Protein AF-A0A3N5IXG5-F1 (afdb_monomer_lite)

Secondary structure (DSSP, 8-state):
-EEEEEE-STT-EEEEEE--HHHHHHHHHHHHHHHHHH---TTS-TT---HHHHHHHHHHHHHHHHHHHHHHHHHHHHHHHTT--

Structure (mmCIF, N/CA/C/O backbone):
data_AF-A0A3N5IXG5-F1
#
_entry.id   AF-A0A3N5IXG5-F1
#
loop_
_atom_site.group_PDB
_atom_site.id
_atom_site.type_symbol
_atom_site.label_atom_id
_atom_site.label_alt_id
_atom_site.label_comp_id
_atom_site.label_asym_id
_atom_site.label_entity_id
_atom_site.label_seq_id
_atom_site.pdbx_PDB_ins_code
_atom_site.Cartn_x
_atom_site.Cartn_y
_atom_site.Cartn_z
_atom_site.occupancy
_atom_site.B_iso_or_equiv
_atom_site.auth_seq_id
_atom_site.auth_comp_id
_atom_site.auth_asym_id
_atom_site.auth_atom_id
_atom_site.pdbx_PDB_model_num
ATOM 1 N N . MET A 1 1 ? -6.025 -10.781 10.338 1.00 70.88 1 MET A N 1
ATOM 2 C CA . MET A 1 1 ? -6.203 -9.402 10.832 1.00 70.88 1 MET A CA 1
ATOM 3 C C . MET A 1 1 ? -6.645 -9.509 12.275 1.00 70.88 1 MET A C 1
ATOM 5 O O . MET A 1 1 ? -7.538 -10.301 12.539 1.00 70.88 1 MET A O 1
ATOM 9 N N . GLN A 1 2 ? -5.980 -8.810 13.190 1.00 75.12 2 GLN A N 1
ATOM 10 C CA . GLN A 1 2 ? -6.346 -8.790 14.608 1.00 75.12 2 GLN A CA 1
ATOM 11 C C . GLN A 1 2 ? -6.641 -7.347 15.002 1.00 75.12 2 GLN A C 1
ATOM 13 O O . GLN A 1 2 ? -5.870 -6.456 14.653 1.00 75.12 2 GLN A O 1
ATOM 18 N N . VAL A 1 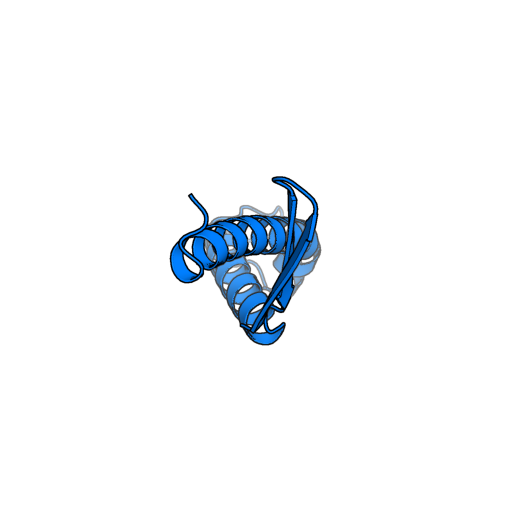3 ? -7.765 -7.119 15.672 1.00 78.94 3 VAL A N 1
ATOM 19 C CA . VAL A 1 3 ? -8.208 -5.796 16.119 1.00 78.94 3 VAL A CA 1
ATOM 20 C C . VAL A 1 3 ? -8.349 -5.852 17.635 1.00 78.94 3 VAL A C 1
ATOM 22 O O . VAL A 1 3 ? -8.981 -6.766 18.154 1.00 78.94 3 VAL A O 1
ATOM 25 N N . SER A 1 4 ? -7.741 -4.896 18.330 1.00 79.88 4 SER A N 1
ATOM 26 C CA . SER A 1 4 ? -7.895 -4.711 19.773 1.00 79.88 4 SER A CA 1
ATOM 27 C C . SER A 1 4 ? -8.425 -3.308 20.043 1.00 79.88 4 SER A C 1
ATOM 29 O O . SER A 1 4 ? -7.870 -2.333 19.531 1.00 79.88 4 SER A O 1
ATOM 31 N N . VAL A 1 5 ? -9.478 -3.204 20.853 1.00 79.56 5 VAL A N 1
ATOM 32 C CA . VAL A 1 5 ? -10.092 -1.929 21.243 1.00 79.56 5 VAL A CA 1
ATOM 33 C C . VAL A 1 5 ? -9.805 -1.655 22.717 1.00 79.56 5 VAL A C 1
ATOM 35 O O . VAL A 1 5 ? -10.150 -2.448 23.588 1.00 79.56 5 VAL A O 1
ATOM 38 N N . GLU A 1 6 ? -9.186 -0.516 22.999 1.00 81.62 6 GLU A N 1
ATOM 39 C CA . GLU A 1 6 ? -8.933 -0.007 24.346 1.00 81.62 6 GLU A CA 1
ATOM 40 C C . GLU A 1 6 ? -9.805 1.235 24.595 1.00 81.62 6 GLU A C 1
ATOM 42 O O . GLU A 1 6 ? -9.764 2.208 23.837 1.00 81.62 6 GLU A O 1
ATOM 47 N N . ASN A 1 7 ? -10.579 1.239 25.684 1.00 78.25 7 ASN A N 1
ATOM 48 C CA . ASN A 1 7 ? -11.321 2.423 26.124 1.00 78.25 7 ASN A CA 1
ATOM 49 C C . ASN A 1 7 ? -10.390 3.328 26.936 1.00 78.25 7 ASN A C 1
ATOM 51 O O . ASN A 1 7 ? -9.987 2.973 28.040 1.00 78.25 7 ASN A O 1
ATOM 55 N N . THR A 1 8 ? -10.061 4.510 26.412 1.00 77.38 8 THR A N 1
ATOM 56 C CA . THR A 1 8 ? -9.156 5.466 27.086 1.00 77.38 8 THR A CA 1
ATOM 57 C C . THR A 1 8 ? -9.911 6.452 27.998 1.00 77.38 8 THR A C 1
ATOM 59 O O . THR A 1 8 ? -9.336 7.405 28.509 1.00 77.38 8 THR A O 1
ATOM 62 N N . GLY A 1 9 ? -11.194 6.196 28.271 1.00 76.75 9 GLY A N 1
ATOM 63 C CA . GLY A 1 9 ? -12.051 7.035 29.111 1.00 76.75 9 GLY A CA 1
ATOM 64 C C . GLY A 1 9 ? -12.798 8.117 28.321 1.00 76.75 9 GLY A C 1
ATOM 65 O O . GLY A 1 9 ? -12.343 8.605 27.285 1.00 76.75 9 GLY A O 1
ATOM 66 N N . GLY A 1 10 ? -13.992 8.474 28.802 1.00 82.88 10 GLY A N 1
ATOM 67 C CA . GLY A 1 10 ? -14.889 9.409 28.115 1.00 82.88 10 GLY A CA 1
ATOM 68 C C . GLY A 1 10 ? -15.381 8.869 26.766 1.00 82.88 10 GLY A C 1
ATOM 69 O O . GLY A 1 10 ? -15.874 7.748 26.684 1.00 82.88 10 GLY A O 1
ATOM 70 N N . LEU A 1 11 ? -15.248 9.679 25.710 1.00 82.50 11 LEU A N 1
ATOM 71 C CA . LEU A 1 11 ? -15.652 9.355 24.330 1.00 82.50 11 LEU A CA 1
ATOM 72 C C . LEU A 1 11 ? -14.491 8.826 23.463 1.00 82.50 11 LEU A C 1
ATOM 74 O O . LEU A 1 11 ? -14.659 8.629 22.260 1.00 82.50 11 LEU A O 1
ATOM 78 N N . GLN A 1 12 ? -13.302 8.628 24.042 1.00 82.69 12 GLN A N 1
ATOM 79 C CA . GLN A 1 12 ? -12.107 8.226 23.301 1.00 82.69 12 GLN A CA 1
ATOM 80 C C . GLN A 1 12 ? -11.918 6.708 23.312 1.00 82.69 12 GLN A C 1
ATOM 82 O O . GLN A 1 12 ? -11.939 6.056 24.358 1.00 82.69 12 GLN A O 1
ATOM 87 N N . ARG A 1 13 ? -11.664 6.155 22.125 1.00 84.00 13 ARG A N 1
ATOM 88 C CA . ARG A 1 13 ? -11.309 4.749 21.924 1.00 84.00 13 ARG A CA 1
ATOM 89 C C . ARG A 1 13 ? -9.992 4.678 21.169 1.00 84.00 13 ARG A C 1
ATOM 91 O O . ARG A 1 13 ? -9.809 5.382 20.177 1.00 84.00 13 ARG A O 1
ATOM 98 N N . ARG A 1 14 ? -9.082 3.828 21.630 1.00 84.50 14 ARG A N 1
ATOM 99 C CA . ARG A 1 14 ? -7.848 3.484 20.929 1.00 84.50 14 ARG A CA 1
ATOM 100 C C . ARG A 1 14 ? -8.045 2.137 20.256 1.00 84.50 14 ARG A C 1
ATOM 102 O O . ARG A 1 14 ? -8.465 1.179 20.892 1.00 84.50 14 ARG A O 1
ATOM 109 N N . LEU A 1 15 ? -7.740 2.077 18.968 1.00 84.44 15 LEU A N 1
ATOM 110 C CA . LEU A 1 15 ? -7.943 0.889 18.158 1.00 84.44 15 LEU A CA 1
ATOM 111 C C . LEU A 1 15 ? -6.596 0.455 17.575 1.00 84.44 15 LEU A C 1
ATOM 113 O O . LEU A 1 15 ? -5.961 1.200 16.830 1.00 84.44 15 LEU A O 1
ATOM 117 N N . THR A 1 16 ? -6.150 -0.739 17.952 1.00 85.62 16 THR A N 1
ATOM 118 C CA . THR A 1 16 ? -4.884 -1.332 17.515 1.00 85.62 16 THR A CA 1
ATOM 119 C C . THR A 1 16 ? -5.189 -2.413 16.489 1.00 85.62 16 THR A C 1
ATOM 121 O O . THR A 1 16 ? -5.794 -3.429 16.822 1.00 85.62 16 THR A O 1
ATOM 124 N N . VAL A 1 17 ? -4.768 -2.208 15.239 1.00 84.50 17 VAL A N 1
ATOM 125 C CA . VAL A 1 17 ? -4.984 -3.172 14.150 1.00 84.50 17 VAL A CA 1
ATOM 126 C C . VAL A 1 17 ? -3.666 -3.793 13.723 1.00 84.50 17 VAL A C 1
ATOM 128 O O . VAL A 1 17 ? -2.744 -3.094 13.308 1.00 84.50 17 VAL A O 1
ATOM 131 N N . GLN A 1 18 ? -3.601 -5.119 13.754 1.00 86.38 18 GLN A N 1
ATOM 132 C CA . GLN A 1 18 ? -2.503 -5.891 13.194 1.00 86.38 18 GLN A CA 1
ATOM 133 C C . GLN A 1 18 ? -2.912 -6.483 11.845 1.00 86.38 18 GLN A C 1
ATOM 135 O O . GLN A 1 18 ? -3.854 -7.281 11.734 1.00 86.38 18 GLN A O 1
ATOM 140 N N . VAL A 1 19 ? -2.167 -6.101 10.809 1.00 84.19 19 VAL A N 1
ATOM 141 C CA . VAL A 1 19 ? -2.344 -6.601 9.445 1.00 84.19 19 VAL A CA 1
ATOM 142 C C . VAL A 1 19 ? -1.213 -7.578 9.113 1.00 84.19 19 VAL A C 1
ATOM 144 O O . VAL A 1 19 ? -0.045 -7.232 9.306 1.00 84.19 19 VAL A O 1
ATOM 147 N N . PRO A 1 20 ? -1.514 -8.788 8.603 1.00 87.25 20 PRO A N 1
ATOM 148 C CA . PRO A 1 20 ? -0.485 -9.726 8.176 1.00 87.25 20 PRO A CA 1
ATOM 149 C C . PRO A 1 20 ? 0.392 -9.135 7.066 1.00 87.25 20 PRO A C 1
ATOM 151 O O . PRO A 1 20 ? -0.101 -8.708 6.023 1.00 87.25 20 PRO A O 1
ATOM 154 N N . GLY A 1 21 ? 1.715 -9.187 7.244 1.00 86.50 21 GLY A N 1
ATOM 155 C CA . GLY A 1 21 ? 2.660 -8.690 6.238 1.00 86.50 21 GLY A CA 1
ATOM 156 C C . GLY A 1 21 ? 2.587 -9.435 4.899 1.00 86.50 21 GLY A C 1
ATOM 157 O O . GLY A 1 21 ? 2.948 -8.872 3.869 1.00 86.50 21 GLY A O 1
ATOM 158 N N . GLN A 1 22 ? 2.092 -10.678 4.892 1.00 88.06 22 GLN A N 1
ATOM 159 C CA . GLN A 1 22 ? 1.908 -11.453 3.664 1.00 88.06 22 GLN A CA 1
ATOM 160 C C . GLN A 1 22 ? 0.902 -10.790 2.717 1.00 88.06 22 GLN A C 1
ATOM 162 O O . GLN A 1 22 ? 1.216 -10.591 1.550 1.00 88.06 22 GLN A O 1
ATOM 167 N N . GLU A 1 23 ? -0.241 -10.340 3.240 1.00 85.62 23 GLU A N 1
ATOM 168 C CA . GLU A 1 23 ? -1.276 -9.677 2.440 1.00 85.62 23 GLU A CA 1
ATOM 169 C C . GLU A 1 23 ? -0.744 -8.392 1.786 1.00 85.62 23 GLU A C 1
ATOM 171 O O . GLU A 1 23 ? -1.020 -8.105 0.620 1.00 85.62 23 GLU A O 1
ATOM 176 N N . ILE A 1 24 ? 0.077 -7.634 2.518 1.00 87.56 24 ILE A N 1
ATOM 177 C CA . ILE A 1 24 ? 0.717 -6.422 1.999 1.00 87.56 24 ILE A CA 1
ATOM 178 C C . ILE A 1 24 ? 1.691 -6.770 0.868 1.00 87.56 24 ILE A C 1
ATOM 180 O O . ILE A 1 24 ? 1.683 -6.107 -0.170 1.00 87.56 24 ILE A O 1
ATOM 184 N N . ARG A 1 25 ? 2.510 -7.817 1.034 1.00 89.12 25 ARG A N 1
ATOM 185 C CA . ARG A 1 25 ? 3.454 -8.265 -0.004 1.00 89.12 25 ARG A CA 1
ATOM 186 C C . ARG A 1 25 ? 2.734 -8.680 -1.285 1.00 89.12 25 ARG A C 1
ATOM 188 O O . ARG A 1 25 ? 3.123 -8.225 -2.361 1.00 89.12 25 ARG A O 1
ATOM 195 N N . ASP A 1 26 ? 1.660 -9.451 -1.164 1.00 91.44 26 ASP A N 1
ATOM 196 C CA . ASP A 1 26 ? 0.892 -9.944 -2.310 1.00 91.44 26 ASP A CA 1
ATOM 197 C C . ASP A 1 26 ? 0.210 -8.787 -3.070 1.00 91.44 26 ASP A C 1
ATOM 199 O O . ASP A 1 26 ? 0.215 -8.738 -4.308 1.00 91.44 26 ASP A O 1
ATOM 203 N N . ARG A 1 27 ? -0.311 -7.788 -2.339 1.00 90.38 27 ARG A N 1
ATOM 204 C CA . ARG A 1 27 ? -0.861 -6.551 -2.925 1.00 90.38 27 ARG A CA 1
ATOM 205 C C . ARG A 1 27 ? 0.207 -5.727 -3.642 1.00 90.38 27 ARG A C 1
ATOM 207 O O . ARG A 1 27 ? -0.040 -5.242 -4.747 1.00 90.38 27 ARG A O 1
ATOM 214 N N . ILE A 1 28 ? 1.396 -5.588 -3.050 1.00 90.75 28 ILE A N 1
ATOM 215 C CA . ILE A 1 28 ? 2.521 -4.873 -3.668 1.00 90.75 28 ILE A CA 1
ATOM 216 C C . ILE A 1 28 ? 2.948 -5.564 -4.967 1.00 90.75 28 ILE A C 1
ATOM 218 O O . ILE A 1 28 ? 3.104 -4.890 -5.986 1.00 90.75 28 ILE A O 1
ATOM 222 N N . GLU A 1 29 ? 3.116 -6.889 -4.972 1.00 91.19 29 GLU A N 1
ATOM 223 C CA . GLU A 1 29 ? 3.482 -7.618 -6.193 1.00 91.19 29 GLU A CA 1
ATOM 224 C C . GLU A 1 29 ? 2.425 -7.486 -7.287 1.00 91.19 29 GLU A C 1
ATOM 226 O O . GLU A 1 29 ? 2.769 -7.215 -8.443 1.00 91.19 29 GLU A O 1
ATOM 231 N N . SER A 1 30 ? 1.149 -7.605 -6.922 1.00 92.12 30 SER A N 1
ATOM 232 C CA . SER A 1 30 ? 0.032 -7.428 -7.851 1.00 92.12 30 SER A CA 1
ATOM 233 C C . SER A 1 30 ? 0.055 -6.034 -8.479 1.00 92.12 30 SER A C 1
ATOM 235 O O . SER A 1 30 ? 0.018 -5.903 -9.705 1.00 92.12 30 SER A O 1
ATOM 237 N N . LYS A 1 31 ? 0.241 -4.989 -7.664 1.00 90.88 31 LYS A N 1
ATOM 238 C CA . LYS A 1 31 ? 0.283 -3.606 -8.145 1.00 90.88 31 LYS A CA 1
ATOM 239 C C . LYS A 1 31 ? 1.499 -3.322 -9.024 1.00 90.88 31 LYS A C 1
ATOM 241 O O . LYS A 1 31 ? 1.380 -2.662 -10.055 1.00 90.88 31 LYS A O 1
ATOM 246 N N . LEU A 1 32 ? 2.668 -3.856 -8.670 1.00 90.12 32 LEU A N 1
ATOM 247 C CA . LEU A 1 32 ? 3.873 -3.738 -9.496 1.00 90.12 32 LEU A CA 1
ATOM 248 C C . LEU A 1 32 ? 3.715 -4.456 -10.845 1.00 90.12 32 LEU A C 1
ATOM 250 O O . LEU A 1 32 ? 4.222 -3.969 -11.857 1.00 90.12 32 LEU A O 1
ATOM 254 N N . LYS A 1 33 ? 3.000 -5.587 -10.881 1.00 90.56 33 LYS A N 1
ATOM 255 C CA . LYS A 1 33 ? 2.707 -6.337 -12.112 1.00 90.56 33 LYS A CA 1
ATOM 256 C C . LYS A 1 33 ? 1.711 -5.610 -13.018 1.00 90.56 33 LYS A C 1
ATOM 258 O O . LYS A 1 33 ? 1.802 -5.722 -14.238 1.00 90.56 33 LYS A O 1
ATOM 263 N N . GLU A 1 34 ? 0.763 -4.873 -12.452 1.00 90.44 34 GLU A N 1
ATOM 264 C CA . GLU A 1 34 ? -0.113 -3.982 -13.219 1.00 90.44 34 GLU A CA 1
ATOM 265 C C . GLU A 1 34 ? 0.671 -2.802 -13.792 1.00 90.44 34 GLU A C 1
ATOM 267 O O . GLU A 1 34 ? 0.602 -2.527 -14.992 1.00 90.44 34 GLU A O 1
ATOM 272 N N . LEU A 1 35 ? 1.481 -2.155 -12.951 1.00 88.56 35 LEU A N 1
ATOM 273 C CA . LEU A 1 35 ? 2.302 -1.021 -13.354 1.00 88.56 35 LEU A CA 1
ATOM 274 C C . LEU A 1 35 ? 3.280 -1.399 -14.462 1.00 88.56 35 LEU A C 1
ATOM 276 O O . LEU A 1 35 ? 3.404 -0.649 -15.424 1.00 88.56 35 LEU A O 1
ATOM 280 N N . SER A 1 36 ? 3.922 -2.569 -14.397 1.00 87.81 36 SER A N 1
ATOM 281 C CA . SER A 1 36 ? 4.881 -3.003 -15.423 1.00 87.81 36 SER A CA 1
ATOM 282 C C . SER A 1 36 ? 4.283 -3.077 -16.833 1.00 87.81 36 SER A C 1
ATOM 284 O O . SER A 1 36 ? 5.004 -2.865 -17.810 1.00 87.81 36 SER A O 1
ATOM 286 N N . LYS A 1 37 ? 2.966 -3.303 -16.951 1.00 88.31 37 LYS A N 1
ATOM 287 C CA . LYS A 1 37 ? 2.235 -3.307 -18.229 1.00 88.31 37 LYS A CA 1
ATOM 288 C C . LYS A 1 37 ? 1.956 -1.901 -18.766 1.00 88.31 37 LYS A C 1
ATOM 290 O O . LYS A 1 37 ? 1.839 -1.732 -19.976 1.00 88.31 37 LYS A O 1
ATOM 295 N N . GLN A 1 38 ? 1.836 -0.910 -17.884 1.00 86.62 38 GLN A N 1
ATOM 296 C CA . GLN A 1 38 ? 1.405 0.452 -18.218 1.00 86.62 38 GLN A CA 1
ATOM 297 C C . GLN A 1 38 ? 2.573 1.440 -18.336 1.00 86.62 38 GLN A C 1
ATOM 299 O O . GLN A 1 38 ? 2.517 2.380 -19.131 1.00 86.62 38 GLN A O 1
ATOM 304 N N . VAL A 1 39 ? 3.637 1.248 -17.553 1.00 86.44 39 VAL A N 1
ATOM 305 C CA . VAL A 1 39 ? 4.729 2.220 -17.454 1.00 86.44 39 VAL A CA 1
ATOM 306 C C . VAL A 1 39 ? 5.561 2.295 -18.732 1.00 86.44 39 VAL A C 1
ATOM 308 O O . VAL A 1 39 ? 5.902 1.297 -19.372 1.00 86.44 39 VAL A O 1
ATOM 311 N N . ARG A 1 40 ? 5.947 3.526 -19.072 1.00 87.94 40 ARG A N 1
ATOM 312 C CA . ARG A 1 40 ? 6.908 3.832 -20.131 1.00 87.94 40 ARG A CA 1
ATOM 313 C C . ARG A 1 40 ? 8.231 4.217 -19.487 1.00 87.94 40 ARG A C 1
ATOM 315 O O . ARG A 1 40 ? 8.364 5.305 -18.933 1.00 87.94 40 ARG A O 1
ATOM 322 N N . ILE A 1 41 ? 9.212 3.322 -19.554 1.00 87.44 41 ILE A N 1
ATOM 323 C CA . ILE A 1 41 ? 10.569 3.574 -19.064 1.00 87.44 41 ILE A CA 1
ATOM 324 C C . ILE A 1 41 ? 11.498 3.721 -20.266 1.00 87.44 41 ILE A C 1
ATOM 326 O O . ILE A 1 41 ? 11.518 2.858 -21.141 1.00 87.44 41 ILE A O 1
ATOM 330 N N . LYS A 1 42 ? 12.271 4.816 -20.309 1.00 88.31 42 LYS A N 1
ATOM 331 C CA . LYS A 1 42 ? 13.290 5.036 -21.348 1.00 88.31 42 LYS A CA 1
ATOM 332 C C . LYS A 1 42 ? 14.217 3.814 -21.426 1.00 88.31 42 LYS A C 1
ATOM 334 O O . LYS A 1 42 ? 14.713 3.367 -20.397 1.00 88.31 42 LYS A O 1
ATOM 339 N N . GLY A 1 43 ? 14.416 3.285 -22.633 1.00 90.06 43 GLY A N 1
ATOM 340 C CA . GLY A 1 43 ? 15.220 2.081 -22.884 1.00 90.06 43 GLY A CA 1
ATOM 341 C C . GLY A 1 43 ? 14.430 0.769 -22.950 1.00 90.06 43 GLY A C 1
ATOM 342 O O . GLY A 1 43 ? 14.972 -0.226 -23.415 1.00 90.06 43 GLY A O 1
ATOM 343 N N . PHE A 1 44 ? 13.149 0.753 -22.565 1.00 89.50 44 PHE A N 1
ATOM 344 C CA . PHE A 1 44 ? 12.308 -0.444 -22.638 1.00 89.50 44 PHE A CA 1
ATOM 345 C C . PHE A 1 44 ? 11.071 -0.215 -23.500 1.00 89.50 44 PHE A C 1
ATOM 347 O O . PHE A 1 44 ? 10.442 0.846 -23.460 1.00 89.50 44 PHE A O 1
ATOM 354 N N . ARG A 1 45 ? 10.673 -1.250 -24.250 1.00 89.88 45 ARG A N 1
ATOM 355 C CA . ARG A 1 45 ? 9.388 -1.244 -24.953 1.00 89.88 45 ARG A CA 1
ATOM 356 C C . ARG A 1 45 ? 8.254 -1.186 -23.913 1.00 89.88 45 ARG A C 1
ATOM 358 O O . ARG A 1 45 ? 8.294 -1.971 -22.960 1.00 89.88 45 ARG A O 1
ATOM 365 N N . PRO A 1 46 ? 7.247 -0.302 -24.075 1.00 86.81 46 PRO A N 1
ATOM 366 C CA . PRO A 1 46 ? 6.115 -0.217 -23.153 1.00 86.81 46 PRO A CA 1
ATOM 367 C C . PRO A 1 46 ? 5.497 -1.594 -22.884 1.00 86.81 46 PRO A C 1
ATOM 369 O O . PRO A 1 46 ? 5.293 -2.377 -23.813 1.00 86.81 46 PRO A O 1
ATOM 372 N N . GLY A 1 47 ? 5.261 -1.906 -21.609 1.00 85.88 47 GLY A N 1
ATOM 373 C CA . GLY A 1 47 ? 4.716 -3.194 -21.172 1.00 85.88 47 GLY A CA 1
ATOM 374 C C . GLY A 1 47 ? 5.700 -4.372 -21.136 1.00 85.88 47 GLY A C 1
ATOM 375 O O . GLY A 1 47 ? 5.319 -5.473 -20.741 1.00 85.88 47 GLY A O 1
ATOM 376 N N . ARG A 1 48 ? 6.965 -4.180 -21.535 1.00 88.31 48 ARG A N 1
ATOM 377 C CA . ARG A 1 48 ? 8.033 -5.200 -21.503 1.00 88.31 48 ARG A CA 1
ATOM 378 C C . ARG A 1 48 ? 9.222 -4.737 -20.657 1.00 88.31 48 ARG A C 1
ATOM 380 O O . ARG A 1 48 ? 10.377 -4.898 -21.039 1.00 88.31 48 ARG A O 1
ATOM 387 N N . VAL A 1 49 ? 8.925 -4.146 -19.504 1.00 90.38 49 VAL A N 1
ATOM 388 C CA . VAL A 1 49 ? 9.929 -3.732 -18.520 1.00 90.38 49 VAL A CA 1
ATOM 389 C C . VAL A 1 49 ? 10.143 -4.867 -17.506 1.00 90.38 49 VAL A C 1
ATOM 391 O O . VAL A 1 49 ? 9.159 -5.359 -16.949 1.00 90.38 49 VAL A O 1
ATOM 394 N N . PRO A 1 50 ? 11.390 -5.278 -17.214 1.00 90.50 50 PRO A N 1
ATOM 395 C CA . PRO A 1 50 ? 11.673 -6.251 -16.163 1.00 90.50 50 PRO A CA 1
ATOM 396 C C . PRO A 1 50 ? 11.184 -5.790 -14.785 1.00 90.50 50 PRO A C 1
ATOM 398 O O . PRO A 1 50 ? 11.370 -4.632 -14.399 1.00 90.50 50 PRO A O 1
ATOM 401 N N . MET A 1 51 ? 10.633 -6.720 -14.000 1.00 89.56 51 MET A N 1
ATOM 402 C CA . MET A 1 51 ? 10.104 -6.429 -12.660 1.00 89.56 51 MET A CA 1
ATOM 403 C C . MET A 1 51 ? 11.156 -5.835 -11.718 1.00 89.56 51 MET A C 1
ATOM 405 O O . MET A 1 51 ? 10.813 -4.990 -10.898 1.00 89.56 51 MET A O 1
ATOM 409 N N . SER A 1 52 ? 12.432 -6.202 -11.864 1.00 90.81 52 SER A N 1
ATOM 410 C CA . SER A 1 52 ? 13.532 -5.641 -11.068 1.00 90.81 52 SER A CA 1
ATOM 411 C C . SER A 1 52 ? 13.665 -4.126 -11.251 1.00 90.81 52 SER A C 1
ATOM 413 O O . SER A 1 52 ? 13.790 -3.396 -10.271 1.00 90.81 52 SER A O 1
ATOM 415 N N . VAL A 1 53 ? 13.547 -3.636 -12.491 1.00 90.06 53 VAL A N 1
ATOM 416 C CA . VAL A 1 53 ? 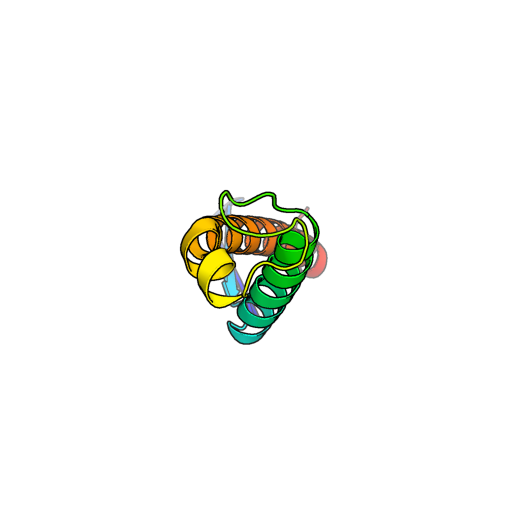13.639 -2.202 -12.817 1.00 90.06 53 VAL A CA 1
ATOM 417 C C . VAL A 1 53 ? 12.405 -1.453 -12.313 1.00 90.06 53 VAL A C 1
ATOM 419 O O . VAL A 1 53 ? 12.515 -0.365 -11.747 1.00 90.06 53 VAL A O 1
ATOM 422 N N . VAL A 1 54 ? 11.218 -2.049 -12.469 1.00 89.50 54 VAL A N 1
ATOM 423 C CA . VAL A 1 54 ? 9.966 -1.468 -11.956 1.00 89.50 54 VAL A CA 1
ATOM 424 C C . VAL A 1 54 ? 9.999 -1.382 -10.431 1.00 89.50 54 VAL A C 1
ATOM 426 O O . VAL A 1 54 ? 9.670 -0.338 -9.876 1.00 89.50 54 VAL A O 1
ATOM 429 N N . ARG A 1 55 ? 10.458 -2.436 -9.747 1.00 90.31 55 ARG A N 1
ATOM 430 C CA . ARG A 1 55 ? 10.606 -2.471 -8.286 1.00 90.31 55 ARG A CA 1
ATOM 431 C C . ARG A 1 55 ? 11.612 -1.432 -7.798 1.00 90.31 55 ARG A C 1
ATOM 433 O O . ARG A 1 55 ? 11.326 -0.740 -6.830 1.00 90.31 55 A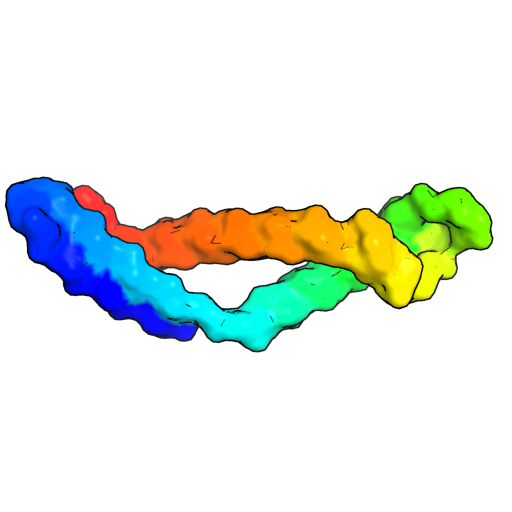RG A O 1
ATOM 440 N N . GLN A 1 56 ? 12.742 -1.271 -8.480 1.00 90.81 56 GLN A N 1
ATOM 441 C CA . GLN A 1 56 ? 13.734 -0.257 -8.119 1.00 90.81 56 GLN A CA 1
ATOM 442 C C . GLN A 1 56 ? 13.169 1.166 -8.227 1.00 90.81 56 GLN A C 1
ATOM 444 O O . GLN A 1 56 ? 13.437 2.001 -7.368 1.00 90.81 56 GLN A O 1
ATOM 449 N N . ARG A 1 57 ? 12.377 1.447 -9.268 1.00 89.12 57 ARG A N 1
ATOM 450 C CA . ARG A 1 57 ? 11.884 2.802 -9.543 1.00 89.12 57 ARG A CA 1
ATOM 451 C C . ARG A 1 57 ? 10.592 3.156 -8.806 1.00 89.12 57 ARG A C 1
ATOM 453 O O . ARG A 1 57 ? 10.447 4.285 -8.357 1.00 89.12 57 ARG A O 1
ATOM 460 N N . TYR A 1 58 ? 9.668 2.205 -8.691 1.00 88.81 58 TYR A N 1
ATOM 461 C CA . TYR A 1 58 ? 8.313 2.418 -8.167 1.00 88.81 58 TYR A CA 1
ATOM 462 C C . TYR A 1 58 ? 8.024 1.643 -6.878 1.00 88.81 58 TYR A C 1
ATOM 464 O O . TYR A 1 58 ? 6.994 1.879 -6.255 1.00 88.81 58 TYR A O 1
ATOM 472 N N . GLY A 1 59 ? 8.911 0.746 -6.437 1.00 88.81 59 GLY A N 1
ATOM 473 C CA . GLY A 1 59 ? 8.660 -0.132 -5.289 1.00 88.81 59 GLY A CA 1
ATOM 474 C C . GLY A 1 59 ? 8.338 0.626 -4.004 1.00 88.81 59 GLY A C 1
ATOM 475 O O . GLY A 1 59 ? 7.346 0.316 -3.354 1.00 88.81 59 GLY A O 1
ATOM 476 N N . ARG A 1 60 ? 9.117 1.667 -3.677 1.00 91.06 60 ARG A N 1
ATOM 477 C CA . ARG A 1 60 ? 8.879 2.482 -2.474 1.00 91.06 60 ARG A CA 1
ATOM 478 C C . ARG A 1 60 ? 7.544 3.224 -2.531 1.00 91.06 60 ARG A C 1
ATOM 480 O O . ARG A 1 60 ? 6.842 3.277 -1.529 1.00 91.06 60 ARG A O 1
ATOM 487 N N . GLN A 1 61 ? 7.202 3.787 -3.688 1.00 91.25 61 GLN A N 1
ATOM 488 C CA . GLN A 1 61 ? 5.952 4.523 -3.862 1.00 91.25 61 GLN A CA 1
ATOM 489 C C . GLN A 1 61 ? 4.748 3.588 -3.715 1.00 91.25 61 GLN A C 1
ATOM 491 O O . GLN A 1 61 ? 3.881 3.834 -2.887 1.00 91.25 61 GLN A O 1
ATOM 496 N N . VAL A 1 62 ? 4.765 2.458 -4.424 1.00 91.81 62 VAL A N 1
ATOM 497 C CA . VAL A 1 62 ? 3.707 1.443 -4.340 1.00 91.81 62 VAL A CA 1
ATOM 498 C C . VAL A 1 62 ? 3.557 0.913 -2.919 1.00 91.81 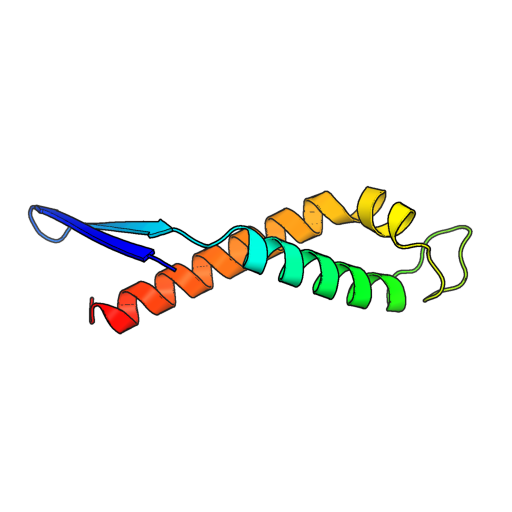62 VAL A C 1
ATOM 500 O O . VAL A 1 62 ? 2.442 0.726 -2.451 1.00 91.81 62 VAL A O 1
ATOM 503 N N . GLN A 1 63 ? 4.661 0.689 -2.208 1.00 90.38 63 GLN A N 1
ATOM 504 C CA . GLN A 1 63 ? 4.604 0.234 -0.824 1.00 90.38 63 GLN A CA 1
ATOM 505 C C . GLN A 1 63 ? 3.894 1.246 0.084 1.00 90.38 63 GLN A C 1
ATOM 507 O O . GLN A 1 63 ? 3.049 0.844 0.879 1.00 90.38 63 GLN A O 1
ATOM 512 N N . LEU A 1 64 ? 4.205 2.540 -0.039 1.00 91.38 64 LEU A N 1
ATOM 513 C CA . LEU A 1 64 ? 3.537 3.589 0.737 1.00 91.38 64 LEU A CA 1
ATOM 514 C C . LEU A 1 64 ? 2.045 3.675 0.400 1.00 91.38 64 LEU A C 1
ATOM 516 O O . LEU A 1 64 ? 1.219 3.737 1.309 1.00 91.38 64 LEU A O 1
ATOM 520 N N . ASP A 1 65 ? 1.701 3.611 -0.886 1.00 91.31 65 ASP A N 1
ATOM 521 C CA . ASP A 1 65 ? 0.311 3.658 -1.344 1.00 91.31 65 ASP A CA 1
ATOM 522 C C . ASP A 1 65 ? -0.498 2.478 -0.789 1.00 91.31 65 ASP A C 1
ATOM 524 O O . ASP A 1 65 ? -1.569 2.673 -0.215 1.00 91.31 65 ASP A O 1
ATOM 528 N N . ILE A 1 66 ? 0.044 1.257 -0.876 1.00 91.00 66 ILE A N 1
ATOM 529 C CA . ILE A 1 66 ? -0.618 0.052 -0.362 1.00 91.00 66 ILE A CA 1
ATOM 530 C C . ILE A 1 66 ? -0.750 0.093 1.161 1.00 91.00 66 ILE A C 1
ATOM 532 O O . ILE A 1 66 ? -1.784 -0.321 1.684 1.00 91.00 66 ILE A O 1
ATOM 536 N N . VAL A 1 67 ? 0.250 0.594 1.892 1.00 89.19 67 VAL A N 1
ATOM 537 C CA . VAL A 1 67 ? 0.160 0.743 3.354 1.00 89.19 67 VAL A CA 1
ATOM 538 C C . VAL A 1 67 ? -0.946 1.727 3.730 1.00 89.19 67 VAL A C 1
ATOM 540 O O . VAL A 1 67 ? -1.783 1.398 4.570 1.00 89.19 67 VAL A O 1
ATOM 543 N N . ASN A 1 68 ? -1.005 2.887 3.074 1.00 90.50 68 ASN A N 1
ATOM 544 C CA . ASN A 1 68 ? -2.042 3.891 3.319 1.00 90.50 68 ASN A CA 1
ATOM 545 C C . ASN A 1 68 ? -3.441 3.354 3.004 1.00 90.50 68 ASN A C 1
ATOM 547 O O . ASN A 1 68 ? -4.364 3.502 3.806 1.00 90.50 68 ASN A O 1
ATOM 551 N N . GLU A 1 69 ? -3.596 2.683 1.863 1.00 90.44 69 GLU A N 1
ATOM 552 C CA . GLU A 1 69 ? -4.864 2.076 1.466 1.00 90.44 69 GLU A CA 1
ATOM 553 C C . GLU A 1 69 ? -5.294 0.983 2.453 1.00 90.44 69 GLU A C 1
ATOM 555 O O . GLU A 1 69 ? -6.456 0.909 2.856 1.00 90.44 69 GLU A O 1
ATOM 560 N N . THR A 1 70 ? -4.350 0.146 2.881 1.00 88.62 70 THR A N 1
ATOM 561 C CA . THR A 1 70 ? -4.611 -0.932 3.837 1.00 88.62 70 THR A CA 1
ATOM 562 C C . THR A 1 70 ? -4.997 -0.374 5.202 1.00 88.62 70 THR A C 1
ATOM 564 O O . THR A 1 70 ? -5.938 -0.880 5.801 1.00 88.62 70 THR A O 1
ATOM 567 N N . MET A 1 71 ? -4.345 0.696 5.662 1.00 86.94 71 MET A N 1
ATOM 568 C CA . MET A 1 71 ? -4.686 1.386 6.907 1.00 86.94 71 MET A CA 1
ATOM 569 C C . MET A 1 71 ? -6.103 1.973 6.868 1.00 86.94 71 MET A C 1
ATOM 571 O O . MET A 1 71 ? -6.875 1.789 7.805 1.00 86.94 71 MET A O 1
ATOM 575 N N . GLN A 1 72 ? -6.479 2.653 5.781 1.00 88.56 72 GLN A N 1
ATOM 576 C CA . GLN A 1 72 ? -7.829 3.211 5.640 1.00 88.56 72 GLN A CA 1
ATOM 577 C C . GLN A 1 72 ? -8.894 2.113 5.603 1.00 88.56 72 GLN A C 1
ATOM 579 O O . GLN A 1 72 ? -9.911 2.206 6.293 1.00 88.56 72 GLN A O 1
ATOM 584 N N . ARG A 1 73 ? -8.654 1.051 4.823 1.00 88.88 73 ARG A N 1
ATOM 585 C CA . ARG A 1 73 ? -9.560 -0.103 4.744 1.00 88.88 73 ARG A CA 1
ATOM 586 C C . ARG A 1 73 ? -9.695 -0.796 6.095 1.00 88.88 73 ARG A C 1
ATOM 588 O O . ARG A 1 73 ? -10.811 -1.121 6.489 1.00 88.88 73 ARG A O 1
ATOM 595 N N . SER A 1 74 ? -8.584 -1.011 6.795 1.00 86.88 74 SER A N 1
ATOM 596 C CA . SER A 1 74 ? -8.572 -1.732 8.065 1.00 86.88 74 SER A CA 1
ATOM 597 C C . SER A 1 74 ? -9.249 -0.938 9.179 1.00 86.88 74 SER A C 1
ATOM 599 O O . SER A 1 74 ? -10.010 -1.517 9.948 1.00 86.88 74 SER A O 1
ATOM 601 N N . LEU A 1 75 ? -9.071 0.386 9.205 1.00 84.75 75 LEU A N 1
ATOM 602 C CA . LEU A 1 75 ? -9.788 1.278 10.113 1.00 84.75 75 LEU A CA 1
ATOM 603 C C . LEU A 1 75 ? -11.298 1.240 9.861 1.00 84.75 75 LEU A C 1
ATOM 605 O O . LEU A 1 75 ? -12.071 1.042 10.793 1.00 84.75 75 LEU A O 1
ATOM 609 N N . GLN A 1 76 ? -11.730 1.396 8.606 1.00 86.56 76 GLN A N 1
ATOM 610 C CA . GLN A 1 76 ? -13.156 1.333 8.273 1.00 86.56 76 GLN A CA 1
ATOM 611 C C . GLN A 1 76 ? -13.771 -0.023 8.618 1.00 86.56 76 GLN A C 1
ATOM 613 O O . GLN A 1 76 ? -14.913 -0.082 9.066 1.00 86.56 76 GLN A O 1
ATOM 618 N N . GLN A 1 77 ? -13.028 -1.106 8.391 1.00 85.69 77 GLN A N 1
ATOM 619 C CA . GLN A 1 77 ? -13.474 -2.450 8.726 1.00 85.69 77 GLN A CA 1
ATOM 620 C C . GLN A 1 77 ? -13.614 -2.620 10.240 1.00 85.69 77 GLN A C 1
ATOM 622 O O . GLN A 1 77 ? -14.671 -3.027 10.697 1.00 85.69 77 GLN A O 1
ATOM 627 N N . ALA A 1 78 ? -12.612 -2.204 11.014 1.00 84.12 78 ALA A N 1
ATOM 628 C CA . ALA A 1 78 ? -12.652 -2.287 12.468 1.00 84.12 78 ALA A CA 1
ATOM 629 C C . ALA A 1 78 ? -13.785 -1.452 13.088 1.00 84.12 78 ALA A C 1
ATOM 631 O O . ALA A 1 78 ? -14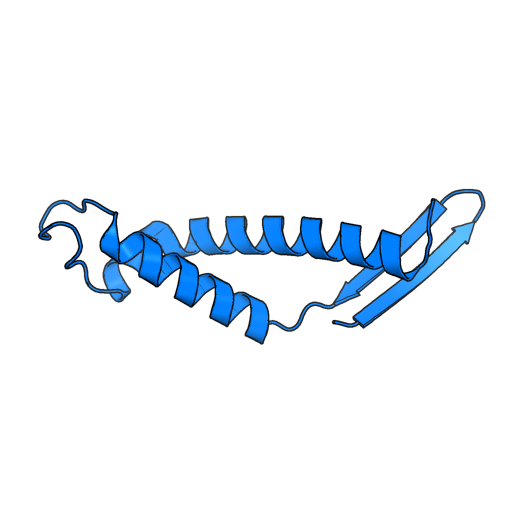.451 -1.909 14.007 1.00 84.12 78 ALA A O 1
ATOM 632 N N . ILE A 1 79 ? -14.053 -0.254 12.555 1.00 85.00 79 ILE A N 1
ATOM 633 C CA . ILE A 1 79 ? -15.187 0.579 12.985 1.00 85.00 79 ILE A CA 1
ATOM 634 C C . ILE A 1 79 ? -16.526 -0.128 12.728 1.00 85.00 79 ILE A C 1
ATOM 636 O O . ILE A 1 79 ? -17.420 -0.069 13.571 1.00 85.00 79 ILE A O 1
ATOM 640 N N . ARG A 1 80 ? -16.673 -0.783 11.566 1.00 84.94 80 ARG A N 1
ATOM 641 C CA . ARG A 1 80 ? -17.883 -1.546 11.224 1.00 84.94 80 ARG A CA 1
ATOM 642 C C . ARG A 1 80 ? -18.058 -2.764 12.123 1.00 84.94 80 ARG A C 1
ATOM 644 O O . ARG A 1 80 ? -19.160 -2.974 12.617 1.00 84.94 80 ARG A O 1
ATOM 651 N N . ASP A 1 81 ? -16.993 -3.533 12.319 1.00 82.38 81 ASP A N 1
ATOM 652 C CA . ASP A 1 81 ? -17.032 -4.797 13.057 1.00 82.38 81 ASP A CA 1
ATOM 653 C C . ASP A 1 81 ? -17.329 -4.567 14.549 1.00 82.38 81 ASP A C 1
ATOM 655 O O . ASP A 1 81 ? -18.092 -5.317 15.149 1.00 82.38 81 ASP A O 1
ATOM 659 N N . GLU A 1 82 ? -16.808 -3.480 15.123 1.00 78.62 82 GLU A N 1
ATOM 66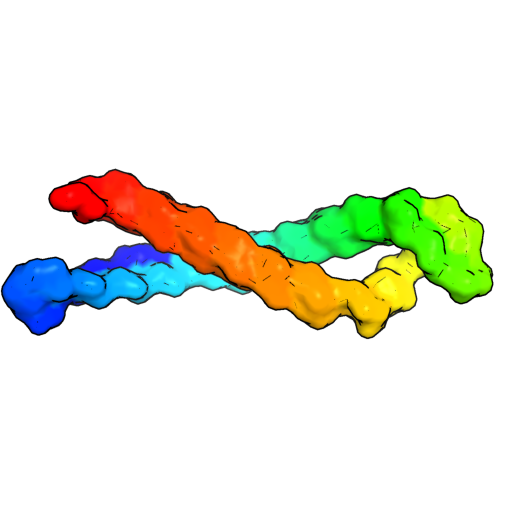0 C CA . GLU A 1 82 ? -17.032 -3.090 16.524 1.00 78.62 82 GLU A CA 1
ATOM 661 C C . GLU A 1 82 ? -18.260 -2.173 16.706 1.00 78.62 82 GLU A C 1
ATOM 663 O O . GLU A 1 82 ? -18.491 -1.643 17.794 1.00 78.62 82 GLU A O 1
ATOM 668 N N . ALA A 1 83 ? -19.039 -1.945 15.635 1.00 75.75 83 ALA A N 1
ATOM 669 C CA . ALA A 1 83 ? -20.216 -1.068 15.601 1.00 75.75 83 ALA A CA 1
ATOM 670 C C . ALA A 1 83 ? -19.992 0.308 16.267 1.00 75.75 83 ALA A C 1
ATOM 672 O O . ALA A 1 83 ? -20.901 0.888 16.865 1.00 75.75 83 ALA A O 1
ATOM 673 N N . LEU A 1 84 ? -18.770 0.839 16.163 1.00 67.62 84 LEU A N 1
ATOM 674 C CA . LEU A 1 84 ? -18.369 2.102 16.775 1.00 67.62 84 LEU A CA 1
ATOM 675 C C . LEU A 1 84 ? -18.921 3.252 15.931 1.00 67.62 84 LEU A C 1
ATOM 677 O O . LEU A 1 84 ? -18.257 3.743 15.020 1.00 67.62 84 LEU A O 1
ATOM 681 N N . ARG A 1 85 ? -20.157 3.656 16.203 1.00 59.62 85 ARG A N 1
ATOM 682 C CA . ARG A 1 85 ? -20.811 4.791 15.550 1.00 59.62 85 ARG A CA 1
ATOM 683 C C . ARG A 1 85 ? -21.287 5.818 16.561 1.00 59.62 85 ARG A C 1
ATOM 685 O O . ARG A 1 85 ? -21.680 5.406 17.674 1.00 59.62 85 ARG A O 1
#

Foldseek 3Di:
DDWDWDDPDDLDIDIDDDDDVVVLVVQLVVVLLVCLQADDDPPDDRNGDDSVVSCVPCVVVSSVVSVVVCVVVRVVVNCVVVVVD

Sequence (85 aa):
MQVSVENTGGLQRRLTVQVPGQEIRDRIESKLKELSKQVRIKGFRPGRVPMSVVRQRYGRQVQLDIVNETMQRSLQQAIRDEALR

Radius of gyration: 17.97 Å; chains: 1; bounding box: 36×21×54 Å

pLDDT: mean 86.19, std 5.66, range [59.62, 92.12]